Protein AF-A0A378T214-F1 (afdb_monomer)

Solvent-accessible surface area (backbone atoms only — not comparable to full-atom values): 2658 Å² total; per-residue (Å²): 136,75,62,84,67,63,81,54,51,67,46,77,55,96,89,39,79,41,59,53,44,78,39,81,92,75,72,40,43,20,32,75,55,97,89,42,82,44,76,108

pLDDT: mean 83.43, std 14.44, range [47.0, 93.31]

Mean predicted align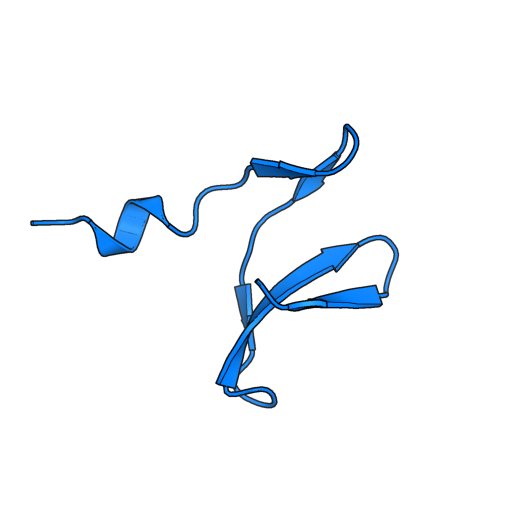ed error: 6.08 Å

Organism: NCBI:txid1796

Secondary structure (DSSP, 8-state):
--GGGTTTS-EEETTEEE--EEETTTTEEEEEETTEEEE-

Nearest PDB structures (foldseek):
  6ml1-assembly2_B  TM=5.208E-01  e=5.833E+00  Homo sapiens
  5oik-assembly1_I  TM=4.102E-01  e=8.203E+00  Bos taurus
  6uq0-assembly1_I  TM=4.885E-01  e=8.782E+00  Saccharomyces cerevisiae S288C

Sequence (40 aa):
MDQGRFDHQPFNYNGSWVTPIFDPGYNAWGFWFFGIWIPL

Structure (mmCIF, N/CA/C/O backbone):
data_AF-A0A378T214-F1
#
_entry.id   AF-A0A378T214-F1
#
loop_
_atom_site.group_PDB
_atom_site.id
_atom_site.type_symbol
_atom_site.label_atom_id
_atom_site.label_alt_id
_atom_site.label_comp_id
_atom_site.label_asym_id
_atom_site.label_entity_id
_atom_site.label_seq_id
_atom_site.pdbx_PDB_ins_code
_atom_site.Cartn_x
_atom_site.Cartn_y
_atom_site.Cartn_z
_atom_site.occupancy
_atom_site.B_iso_or_equiv
_atom_site.auth_seq_id
_atom_site.auth_comp_id
_atom_site.auth_asym_id
_atom_site.auth_atom_id
_atom_site.pdbx_PDB_model_num
ATOM 1 N N . MET A 1 1 ? 24.259 -0.960 1.218 1.00 47.00 1 MET A N 1
ATOM 2 C CA . MET A 1 1 ? 23.252 0.086 0.932 1.00 47.00 1 MET A CA 1
ATOM 3 C C . MET A 1 1 ? 21.948 -0.644 0.680 1.00 47.00 1 MET A C 1
ATOM 5 O O . MET A 1 1 ? 21.577 -0.886 -0.457 1.00 47.00 1 MET A O 1
ATOM 9 N N . ASP A 1 2 ? 21.300 -1.076 1.755 1.00 51.16 2 ASP A N 1
ATOM 10 C CA . ASP A 1 2 ? 20.093 -1.907 1.719 1.00 51.16 2 ASP A CA 1
ATOM 11 C C . ASP A 1 2 ? 18.838 -1.028 1.770 1.00 51.16 2 ASP A C 1
ATOM 13 O O . ASP A 1 2 ? 17.916 -1.276 2.540 1.00 51.16 2 ASP A O 1
ATOM 17 N N . GLN A 1 3 ? 18.823 0.046 0.973 1.00 53.81 3 GLN A N 1
ATOM 18 C CA . GLN A 1 3 ? 17.731 1.023 0.978 1.00 53.81 3 GLN A CA 1
ATOM 19 C C . GLN A 1 3 ? 16.435 0.410 0.413 1.00 53.81 3 GLN A C 1
ATOM 21 O O . GLN A 1 3 ? 15.360 0.656 0.941 1.00 53.81 3 GLN A O 1
ATOM 26 N N . GLY A 1 4 ? 16.536 -0.506 -0.560 1.00 51.62 4 GLY A N 1
ATOM 27 C CA . GLY A 1 4 ? 15.373 -1.134 -1.206 1.00 51.62 4 GLY A CA 1
ATOM 28 C C . GLY A 1 4 ? 14.582 -2.137 -0.352 1.00 51.62 4 GLY A C 1
ATOM 29 O O . GLY A 1 4 ? 13.562 -2.644 -0.809 1.00 51.62 4 GLY A O 1
ATOM 30 N N . ARG A 1 5 ? 15.021 -2.461 0.876 1.00 54.66 5 ARG A N 1
ATOM 31 C CA . ARG A 1 5 ? 14.230 -3.289 1.813 1.00 54.66 5 ARG A CA 1
ATOM 32 C C . ARG A 1 5 ? 13.297 -2.462 2.696 1.00 54.66 5 ARG A C 1
ATOM 34 O O . ARG A 1 5 ? 12.352 -3.031 3.237 1.00 54.66 5 ARG A O 1
ATOM 41 N N . PHE A 1 6 ? 13.551 -1.162 2.845 1.00 53.69 6 PHE A N 1
ATOM 42 C CA . PHE A 1 6 ? 12.769 -0.292 3.726 1.00 53.69 6 PHE A CA 1
ATOM 43 C C . PHE A 1 6 ? 11.595 0.400 3.024 1.00 53.69 6 PHE A C 1
ATOM 45 O O . PHE A 1 6 ? 10.626 0.735 3.695 1.00 53.69 6 PHE A O 1
ATOM 52 N N . ASP A 1 7 ? 11.607 0.523 1.695 1.00 61.34 7 ASP A N 1
ATOM 53 C CA . ASP A 1 7 ? 10.466 1.076 0.944 1.00 61.34 7 ASP A CA 1
ATOM 54 C C . ASP A 1 7 ? 9.246 0.133 0.880 1.00 61.34 7 ASP A C 1
ATOM 56 O O . ASP A 1 7 ? 8.155 0.549 0.501 1.00 61.34 7 ASP A O 1
ATOM 60 N N . HIS A 1 8 ? 9.389 -1.131 1.298 1.00 71.06 8 HIS A N 1
ATOM 61 C CA . HIS A 1 8 ? 8.309 -2.131 1.258 1.00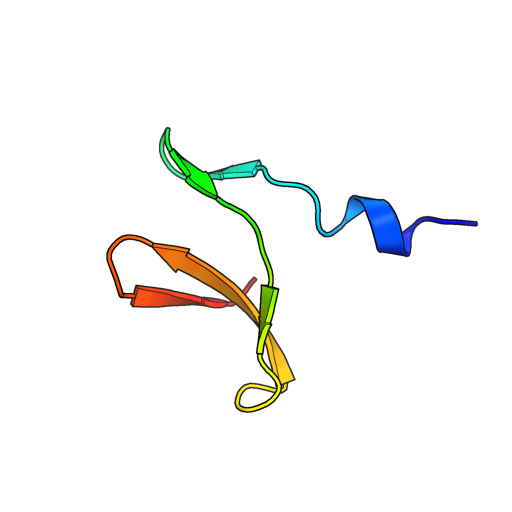 71.06 8 HIS A CA 1
ATOM 62 C C . HIS A 1 8 ? 7.788 -2.527 2.645 1.00 71.06 8 HIS A C 1
ATOM 64 O O . HIS A 1 8 ? 7.216 -3.606 2.821 1.00 71.06 8 HIS A O 1
ATOM 70 N N . GLN A 1 9 ? 8.023 -1.696 3.662 1.00 81.62 9 GLN A N 1
ATOM 71 C CA . GLN A 1 9 ? 7.494 -1.967 4.994 1.00 81.62 9 GLN A CA 1
ATOM 72 C C . GLN A 1 9 ? 5.991 -1.662 5.057 1.00 81.62 9 GLN A C 1
ATOM 74 O O . GLN A 1 9 ? 5.505 -0.777 4.348 1.00 81.62 9 GLN A O 1
ATOM 79 N N . PRO A 1 10 ? 5.235 -2.370 5.914 1.00 87.94 10 PRO A N 1
ATOM 80 C CA . PRO A 1 10 ? 3.869 -1.980 6.202 1.00 87.94 10 PRO A CA 1
ATOM 81 C C . PRO A 1 10 ? 3.811 -0.536 6.710 1.00 87.94 10 PRO A C 1
ATOM 83 O O . PRO A 1 10 ? 4.681 -0.117 7.474 1.00 87.94 10 PRO A O 1
ATOM 86 N N . PHE A 1 11 ? 2.778 0.208 6.327 1.00 89.94 11 PHE A N 1
ATOM 87 C CA . PHE A 1 11 ? 2.547 1.578 6.788 1.00 89.94 11 PHE A CA 1
ATOM 88 C C . PHE A 1 11 ? 1.076 1.792 7.143 1.00 89.94 11 PHE A C 1
ATOM 90 O O . PHE A 1 11 ? 0.203 1.024 6.737 1.00 89.94 11 PHE A O 1
ATOM 97 N N . ASN A 1 12 ? 0.792 2.828 7.933 1.00 92.00 12 ASN A N 1
ATOM 98 C CA . ASN A 1 12 ? -0.577 3.180 8.280 1.00 92.00 12 ASN A CA 1
ATOM 99 C C . ASN A 1 12 ? -1.187 4.068 7.184 1.00 92.00 12 ASN A C 1
ATOM 101 O O . ASN A 1 12 ? -0.750 5.199 6.982 1.00 92.00 12 ASN A O 1
ATOM 105 N N . TYR A 1 13 ? -2.204 3.557 6.499 1.00 88.81 13 TYR A N 1
ATOM 106 C CA . TYR A 1 13 ? -3.031 4.286 5.549 1.00 88.81 13 TYR A CA 1
ATOM 107 C C . TYR A 1 13 ? -4.441 4.443 6.118 1.00 88.81 13 TYR A C 1
ATOM 109 O O . TYR A 1 13 ? -5.151 3.457 6.327 1.00 88.81 13 TYR A O 1
ATOM 117 N N . ASN A 1 14 ? -4.855 5.685 6.382 1.00 90.38 14 ASN A N 1
ATOM 118 C CA . ASN A 1 14 ? -6.189 6.008 6.904 1.00 90.38 14 ASN A CA 1
ATOM 119 C C . ASN A 1 14 ? -6.577 5.185 8.157 1.00 90.38 14 ASN A C 1
ATOM 121 O O . ASN A 1 14 ? -7.688 4.667 8.265 1.00 90.38 14 ASN A O 1
ATOM 125 N N . GLY A 1 15 ? -5.632 4.990 9.082 1.00 93.00 15 GLY A N 1
ATOM 126 C CA . GLY A 1 15 ? -5.826 4.199 10.300 1.00 93.00 15 GLY A CA 1
ATOM 127 C C . GLY A 1 15 ? -5.601 2.692 10.131 1.00 93.00 15 GLY A C 1
ATOM 128 O O . GLY A 1 15 ? -5.479 1.994 11.135 1.00 93.00 15 GLY A O 1
ATOM 129 N N . SER A 1 16 ? -5.473 2.186 8.903 1.00 90.56 16 SER A N 1
ATOM 130 C CA . SER A 1 16 ? -5.252 0.763 8.616 1.00 90.56 16 SER A CA 1
ATOM 131 C C . SER A 1 16 ? -3.792 0.478 8.287 1.00 90.56 16 SER A C 1
ATOM 133 O O . SER A 1 16 ? -3.190 1.175 7.480 1.00 90.56 16 SER A O 1
ATOM 135 N N . TRP A 1 17 ? -3.217 -0.569 8.873 1.00 91.12 17 TRP A N 1
ATOM 136 C CA . TRP A 1 17 ? -1.895 -1.045 8.469 1.00 91.12 17 TRP A CA 1
ATOM 137 C C . TRP A 1 17 ? -2.001 -1.832 7.164 1.00 91.12 17 TRP A C 1
ATOM 139 O O . TRP A 1 17 ? -2.686 -2.852 7.109 1.00 91.12 17 TRP A O 1
ATOM 149 N N . VAL A 1 18 ? -1.329 -1.348 6.123 1.00 91.25 18 VAL A N 1
ATOM 150 C CA . VAL A 1 18 ? -1.307 -1.952 4.786 1.00 91.25 18 VAL A CA 1
ATOM 151 C C . VAL A 1 18 ? 0.115 -2.347 4.421 1.00 91.25 18 VAL A C 1
ATOM 153 O O . VAL A 1 18 ? 1.071 -1.720 4.873 1.00 91.25 18 VAL A O 1
ATOM 156 N N . THR A 1 19 ? 0.265 -3.395 3.614 1.00 92.31 19 THR A N 1
ATOM 157 C CA . THR A 1 19 ? 1.567 -3.850 3.114 1.00 92.31 19 THR A CA 1
ATOM 158 C C . THR A 1 19 ? 1.623 -3.642 1.605 1.00 92.31 19 THR A C 1
ATOM 160 O O . THR A 1 19 ? 0.791 -4.220 0.899 1.00 92.31 19 THR A O 1
ATOM 163 N N . PRO A 1 20 ? 2.565 -2.831 1.100 1.00 90.94 20 PRO A N 1
ATOM 164 C CA . PRO A 1 20 ? 2.742 -2.666 -0.331 1.00 90.94 20 PRO A CA 1
ATOM 165 C C . PRO A 1 20 ? 3.290 -3.954 -0.960 1.00 90.94 20 PRO A C 1
ATOM 167 O O . PRO A 1 20 ? 4.164 -4.620 -0.402 1.00 90.94 20 PRO A O 1
ATOM 170 N N . ILE A 1 21 ?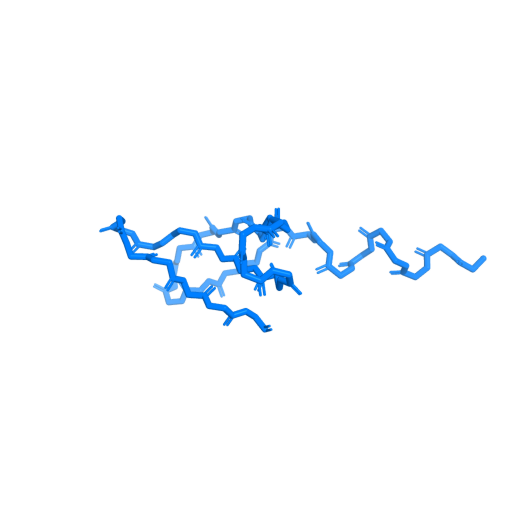 2.775 -4.294 -2.136 1.00 91.06 21 ILE A N 1
ATOM 171 C CA . ILE A 1 21 ? 3.231 -5.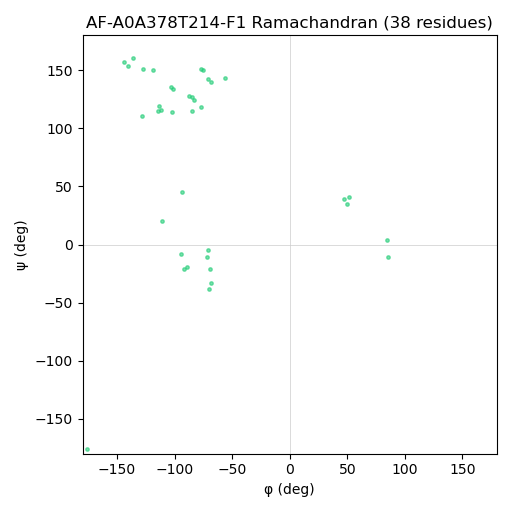394 -2.984 1.00 91.06 21 ILE A CA 1
ATOM 172 C C . ILE A 1 21 ? 3.505 -4.857 -4.391 1.00 91.06 21 ILE A C 1
ATOM 174 O O . ILE A 1 21 ? 2.896 -3.882 -4.825 1.00 91.06 21 ILE A O 1
ATOM 178 N N . PHE A 1 22 ? 4.436 -5.481 -5.105 1.00 89.00 22 PHE A N 1
ATOM 179 C CA . PHE A 1 22 ? 4.658 -5.181 -6.515 1.00 89.00 22 PHE A CA 1
ATOM 180 C C . PHE A 1 22 ? 3.688 -5.996 -7.365 1.00 89.00 22 PHE A C 1
ATOM 182 O O . PHE A 1 22 ? 3.654 -7.223 -7.236 1.00 89.00 22 PHE A O 1
ATOM 189 N N . ASP A 1 23 ? 2.937 -5.331 -8.242 1.00 90.44 23 ASP A N 1
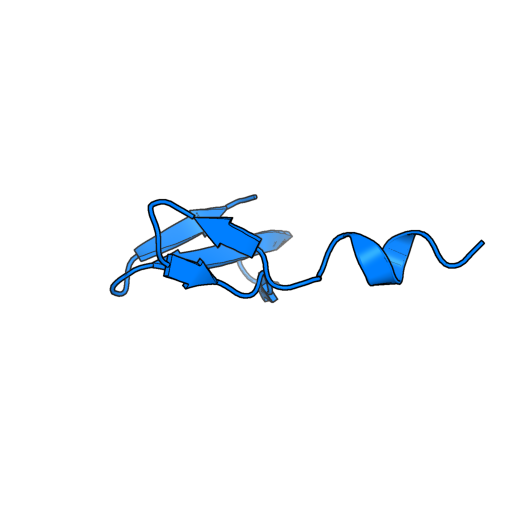ATOM 190 C CA . ASP A 1 23 ? 2.068 -5.988 -9.213 1.00 90.44 23 ASP A CA 1
ATOM 191 C C . ASP A 1 23 ? 2.726 -5.988 -10.610 1.00 90.44 23 ASP A C 1
ATOM 193 O O . ASP A 1 23 ? 2.906 -4.922 -11.209 1.00 90.44 23 ASP A O 1
A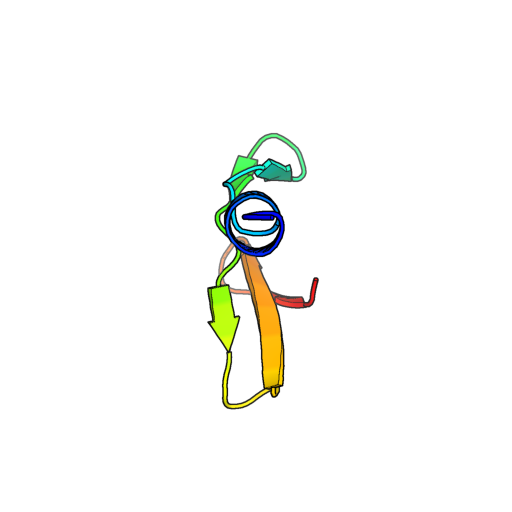TOM 197 N N . PRO A 1 24 ? 3.086 -7.162 -11.165 1.00 89.12 24 PRO A N 1
ATOM 198 C CA . PRO A 1 24 ? 3.696 -7.260 -12.492 1.00 89.12 24 PRO A CA 1
ATOM 199 C C . PRO A 1 24 ? 2.749 -6.911 -13.648 1.00 89.12 24 PRO A C 1
ATOM 201 O O . PRO A 1 24 ? 3.221 -6.595 -14.739 1.00 89.12 24 PRO A O 1
ATOM 204 N N . GLY A 1 25 ? 1.430 -6.977 -13.443 1.00 91.75 25 GLY A N 1
ATOM 205 C CA . GLY A 1 25 ? 0.436 -6.578 -14.441 1.00 91.75 25 GLY A CA 1
ATOM 206 C C . GLY A 1 25 ? 0.422 -5.065 -14.645 1.00 91.75 25 GLY A C 1
ATOM 207 O O . GLY A 1 25 ? 0.344 -4.593 -15.780 1.00 91.75 25 GLY A O 1
ATOM 208 N N . TYR A 1 26 ? 0.585 -4.310 -13.558 1.00 86.31 26 TYR A N 1
ATOM 209 C CA . TYR A 1 26 ? 0.688 -2.848 -13.574 1.00 86.31 26 TYR A CA 1
ATOM 210 C C . TYR A 1 26 ? 2.131 -2.327 -13.614 1.00 86.31 26 TYR A C 1
ATOM 212 O O . TYR A 1 26 ? 2.334 -1.132 -13.814 1.00 86.31 26 TYR A O 1
ATOM 220 N N . ASN A 1 27 ? 3.130 -3.206 -13.457 1.00 91.06 27 ASN A N 1
ATOM 221 C CA . ASN A 1 27 ? 4.550 -2.856 -13.317 1.00 91.06 27 ASN A CA 1
ATOM 222 C C . ASN A 1 27 ? 4.790 -1.768 -12.254 1.00 91.06 27 ASN A C 1
ATOM 224 O O . ASN A 1 27 ? 5.667 -0.917 -12.402 1.00 91.06 27 ASN A O 1
ATOM 228 N N . ALA A 1 28 ? 3.993 -1.794 -11.186 1.00 88.56 28 ALA A N 1
ATOM 229 C CA . ALA A 1 28 ? 3.973 -0.765 -10.159 1.00 88.56 28 ALA A CA 1
ATOM 230 C C . ALA A 1 28 ? 3.807 -1.382 -8.769 1.00 88.56 28 ALA A C 1
ATOM 232 O O . ALA A 1 28 ? 3.232 -2.461 -8.604 1.00 88.56 28 ALA A O 1
ATOM 233 N N . TRP A 1 29 ? 4.306 -0.672 -7.763 1.00 90.94 29 TRP A N 1
ATOM 234 C CA . TRP A 1 29 ? 3.989 -0.964 -6.372 1.00 90.94 29 TRP A CA 1
ATOM 235 C C . TRP A 1 29 ? 2.594 -0.450 -6.045 1.00 90.94 29 TRP A 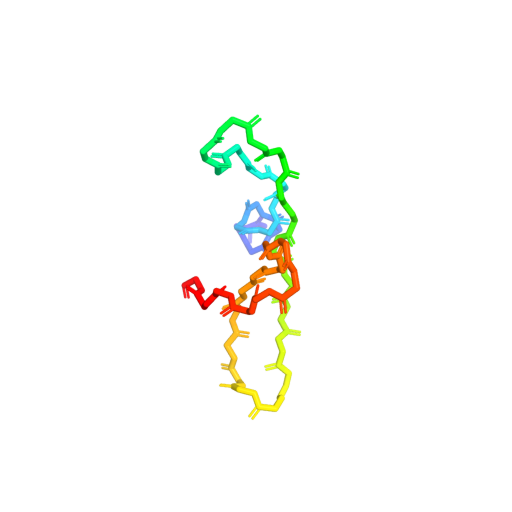C 1
ATOM 237 O O . TRP A 1 29 ? 2.117 0.517 -6.632 1.00 90.94 29 TRP A O 1
ATOM 247 N N 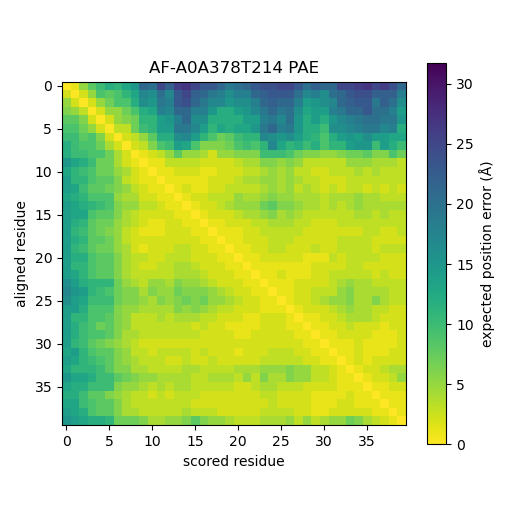. GLY A 1 30 ? 1.930 -1.106 -5.110 1.00 92.69 30 GLY A N 1
ATOM 248 C CA . GLY A 1 30 ? 0.635 -0.677 -4.614 1.00 92.69 30 GLY A CA 1
ATOM 249 C C . GLY A 1 30 ? 0.165 -1.568 -3.484 1.00 92.69 30 GLY A C 1
ATOM 250 O O . GLY A 1 30 ? 0.885 -2.453 -3.026 1.00 92.69 30 GLY A O 1
ATOM 251 N N . PHE A 1 31 ? -1.039 -1.331 -2.995 1.00 93.31 31 PHE A N 1
ATOM 252 C CA . PHE A 1 31 ? -1.622 -2.129 -1.928 1.00 93.31 31 PHE A CA 1
ATOM 253 C C . PHE A 1 31 ? -3.122 -2.292 -2.136 1.00 93.31 31 PHE A C 1
ATOM 255 O O . PHE A 1 31 ? -3.784 -1.493 -2.801 1.00 93.31 31 PHE A O 1
ATOM 262 N N . TRP A 1 32 ? -3.665 -3.345 -1.535 1.00 90.88 32 TRP A N 1
ATOM 263 C CA . TRP A 1 32 ? -5.099 -3.582 -1.511 1.00 90.88 32 TRP A CA 1
ATOM 264 C C . TRP A 1 32 ? -5.731 -2.868 -0.322 1.00 90.88 32 TRP A C 1
ATOM 266 O O . TRP A 1 32 ? -5.330 -3.072 0.825 1.00 90.88 32 TRP A O 1
ATOM 276 N N . PHE A 1 33 ? -6.762 -2.075 -0.591 1.00 92.50 33 PHE A N 1
ATOM 277 C CA . PHE A 1 33 ? -7.569 -1.415 0.426 1.00 92.50 33 PHE A CA 1
ATOM 278 C C . PHE A 1 33 ? -9.045 -1.710 0.168 1.00 92.50 33 PHE A C 1
ATOM 280 O O . PHE A 1 33 ? -9.603 -1.281 -0.838 1.00 92.50 33 PHE A O 1
ATOM 287 N N . PHE A 1 34 ? -9.666 -2.509 1.043 1.00 91.06 34 PHE A N 1
ATOM 288 C CA . PHE A 1 34 ? -11.063 -2.954 0.909 1.00 91.06 34 PHE A CA 1
ATOM 289 C C . PHE A 1 34 ? -11.432 -3.488 -0.496 1.00 91.06 34 PHE A C 1
ATOM 291 O O . PHE A 1 34 ? -12.524 -3.242 -0.997 1.00 91.06 34 PHE A O 1
ATOM 298 N N . GLY A 1 35 ? -10.519 -4.229 -1.140 1.00 90.50 35 GLY A N 1
ATOM 299 C CA . GLY A 1 35 ? -10.734 -4.822 -2.470 1.00 90.50 35 GLY A CA 1
ATOM 300 C C . GLY A 1 35 ? -10.446 -3.890 -3.653 1.00 90.50 35 GLY A C 1
ATOM 301 O O . GLY A 1 35 ? -10.637 -4.293 -4.797 1.00 90.50 35 GLY A O 1
ATOM 302 N N . ILE A 1 36 ? -9.960 -2.675 -3.395 1.00 92.12 36 ILE A N 1
ATOM 303 C CA . ILE A 1 36 ? -9.495 -1.728 -4.412 1.00 92.12 36 ILE A CA 1
ATOM 304 C C . ILE A 1 36 ? -7.965 -1.729 -4.424 1.00 92.12 36 ILE A C 1
ATOM 306 O O . ILE A 1 36 ? -7.334 -1.703 -3.367 1.00 92.12 36 ILE A O 1
ATOM 310 N N . TRP A 1 37 ? -7.375 -1.758 -5.617 1.00 91.62 37 TRP A N 1
ATOM 311 C CA . TRP A 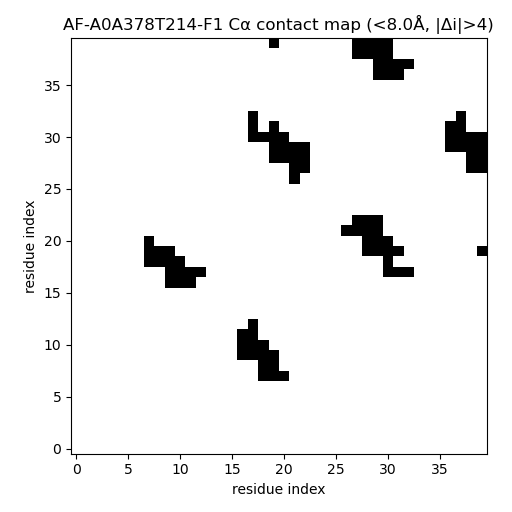1 37 ? -5.935 -1.600 -5.804 1.00 91.62 37 TRP A CA 1
ATOM 312 C C . TRP A 1 37 ? -5.562 -0.115 -5.830 1.00 91.62 37 TRP A C 1
ATOM 314 O O . TRP A 1 37 ? -6.101 0.641 -6.641 1.00 91.62 37 TRP A O 1
ATOM 324 N N . ILE A 1 38 ? -4.643 0.297 -4.957 1.00 92.69 38 ILE A N 1
ATOM 325 C CA . ILE A 1 38 ? -4.109 1.661 -4.899 1.00 92.69 38 ILE A CA 1
ATOM 326 C C . ILE A 1 38 ? -2.620 1.612 -5.279 1.00 92.69 38 ILE A C 1
ATOM 328 O O . ILE A 1 38 ? -1.851 1.001 -4.535 1.00 92.69 38 ILE A O 1
ATOM 332 N N . PRO A 1 39 ? -2.197 2.221 -6.404 1.00 91.50 39 PRO A N 1
ATOM 333 C CA . PRO A 1 39 ? -0.783 2.305 -6.769 1.00 91.50 39 PRO A CA 1
ATOM 334 C C . PRO A 1 39 ? -0.028 3.277 -5.843 1.00 91.50 39 PRO A C 1
ATOM 336 O O . PRO A 1 39 ? -0.588 4.303 -5.447 1.00 91.50 39 PRO A O 1
ATOM 339 N N . LEU A 1 40 ? 1.217 2.931 -5.496 1.00 85.81 40 LEU A N 1
ATOM 340 C CA . LEU A 1 40 ? 2.148 3.727 -4.684 1.00 85.81 40 LEU A CA 1
ATOM 341 C C . LEU A 1 40 ? 3.042 4.611 -5.566 1.00 85.81 40 LEU A C 1
ATOM 343 O O . LEU A 1 40 ? 3.484 4.120 -6.631 1.00 85.81 40 LEU A O 1
#

Foldseek 3Di:
DPPVVVVQDFDQDPNDTWTWDQDPVVNFIFTDDPNDTDGD

InterPro domains:
  IPR060715 MAP_0585-like, C-terminal [PF28171] (2-40)

Radius of gyration: 10.83 Å; Cα contacts (8 Å, |Δi|>4): 49; chains: 1; bounding box: 34×13×25 Å